Protein AF-A0A4Y2RU82-F1 (afdb_monomer_lite)

InterPro domains:
  IPR019175 Prp31 C-terminal [PF09785] (1-106)
  IPR027105 U4/U6 small nuclear ribonucleoprotein Prp31 [PTHR13904] (1-130)

Sequence (133 aa):
VRKMKERYAITEFRKQANRMNFGEIEEDAYQDDLGFSLGQVGKAGTGRIRAPQIDEKTKVRISKTLQKNLQRQQVWGGSTSVRRQISGTASSVAFTPLQGLEIVNPQAAEKKGTESAKYFSNTSGFIKLERKT

Radius of gyration: 35.88 Å; chains: 1; bounding box: 70×45×99 Å

Organism: Araneus ventricosus (NCBI:txid182803)

Structure (mmCIF, N/CA/C/O backbone):
data_AF-A0A4Y2RU82-F1
#
_entry.id   AF-A0A4Y2RU82-F1
#
loop_
_atom_site.group_PDB
_atom_site.id
_atom_site.type_symbol
_atom_site.label_atom_id
_atom_site.label_alt_id
_atom_site.label_comp_id
_atom_site.label_asym_id
_atom_site.label_entity_id
_atom_site.label_seq_id
_atom_site.pdbx_PDB_ins_code
_atom_site.Cartn_x
_atom_site.Cartn_y
_atom_site.Cartn_z
_atom_site.occupancy
_atom_site.B_iso_or_equiv
_atom_site.auth_seq_id
_atom_site.auth_comp_id
_atom_site.auth_asym_id
_atom_site.auth_atom_id
_atom_site.pdbx_PDB_model_num
ATOM 1 N N . VAL A 1 1 ? -19.080 -5.721 -7.622 1.00 86.56 1 VAL A N 1
ATOM 2 C CA . VAL A 1 1 ? -17.962 -6.537 -8.178 1.00 86.56 1 VAL A CA 1
ATOM 3 C C . VAL A 1 1 ? -16.818 -5.693 -8.743 1.00 86.56 1 VAL A C 1
ATOM 5 O O . VAL A 1 1 ? -15.673 -5.973 -8.414 1.00 86.56 1 VAL A O 1
ATOM 8 N N . ARG A 1 2 ? -17.091 -4.640 -9.528 1.00 87.75 2 ARG A N 1
ATOM 9 C CA . ARG A 1 2 ? -16.068 -3.761 -10.132 1.00 87.75 2 ARG A CA 1
ATOM 10 C C . ARG A 1 2 ? -14.990 -3.263 -9.153 1.00 87.75 2 ARG A C 1
ATOM 12 O O . ARG A 1 2 ? -13.822 -3.559 -9.356 1.00 87.75 2 ARG A O 1
ATOM 19 N N . LYS A 1 3 ? -15.393 -2.676 -8.020 1.00 87.00 3 LYS A N 1
ATOM 20 C CA . LYS A 1 3 ? -14.473 -2.208 -6.962 1.00 87.00 3 LYS A CA 1
ATOM 21 C C . LYS A 1 3 ? -13.611 -3.319 -6.338 1.00 87.00 3 LYS A C 1
ATOM 23 O O . LYS A 1 3 ? -12.520 -3.054 -5.854 1.00 87.00 3 LYS A O 1
ATOM 28 N N . MET A 1 4 ? -14.083 -4.572 -6.320 1.00 85.50 4 MET A N 1
ATOM 29 C CA . MET A 1 4 ? -13.262 -5.712 -5.879 1.00 85.50 4 MET A CA 1
ATOM 30 C C . MET A 1 4 ? -12.197 -6.029 -6.927 1.00 85.50 4 MET A C 1
ATOM 32 O O . MET A 1 4 ? -11.031 -6.155 -6.582 1.00 85.50 4 MET A O 1
ATOM 36 N N . LYS A 1 5 ? -12.592 -6.108 -8.204 1.00 89.81 5 LYS A N 1
ATOM 37 C CA . LYS A 1 5 ? -11.682 -6.396 -9.321 1.00 89.81 5 LYS A CA 1
ATOM 38 C C . LYS A 1 5 ? -10.610 -5.317 -9.472 1.00 89.81 5 LYS A C 1
ATOM 40 O O . LYS A 1 5 ? -9.445 -5.647 -9.632 1.00 89.81 5 LYS A O 1
ATOM 45 N N . GLU A 1 6 ? -10.977 -4.046 -9.334 1.00 86.12 6 GLU A N 1
ATOM 46 C CA . GLU A 1 6 ? -10.038 -2.919 -9.402 1.00 86.12 6 GLU A CA 1
ATOM 47 C C . GLU A 1 6 ? -8.951 -2.983 -8.322 1.00 86.12 6 GLU A C 1
ATOM 49 O O . GLU A 1 6 ? -7.825 -2.575 -8.600 1.00 86.12 6 GLU A O 1
ATOM 54 N N . ARG A 1 7 ? -9.253 -3.539 -7.134 1.00 84.25 7 ARG A N 1
ATOM 55 C CA . ARG A 1 7 ? -8.271 -3.748 -6.054 1.00 84.25 7 ARG A CA 1
ATOM 56 C C . ARG A 1 7 ? -7.208 -4.788 -6.392 1.00 84.25 7 ARG A C 1
ATOM 58 O O . ARG A 1 7 ? -6.075 -4.627 -5.964 1.00 84.25 7 ARG A O 1
ATOM 65 N N . TYR A 1 8 ? -7.576 -5.832 -7.128 1.00 88.06 8 TYR A N 1
ATOM 66 C CA . TYR A 1 8 ? -6.649 -6.890 -7.545 1.00 88.06 8 TYR A CA 1
ATOM 67 C C . TYR A 1 8 ? -6.018 -6.620 -8.915 1.00 88.06 8 TYR A C 1
ATOM 69 O O . TYR A 1 8 ? -5.111 -7.333 -9.331 1.00 88.06 8 TYR A O 1
ATOM 77 N N . ALA A 1 9 ? -6.496 -5.602 -9.630 1.00 91.12 9 ALA A N 1
ATOM 78 C CA . ALA A 1 9 ? -5.958 -5.232 -10.924 1.00 91.12 9 ALA A CA 1
ATOM 79 C C . ALA A 1 9 ? -4.550 -4.635 -10.789 1.00 91.12 9 ALA A C 1
ATOM 81 O O . ALA A 1 9 ? -4.286 -3.807 -9.912 1.00 91.12 9 ALA A O 1
ATOM 82 N N . ILE A 1 10 ? -3.678 -5.009 -11.727 1.00 91.25 10 ILE A N 1
ATOM 83 C CA . ILE A 1 10 ? -2.329 -4.455 -11.867 1.00 91.25 10 ILE A CA 1
ATOM 84 C C . ILE A 1 10 ? -2.420 -2.934 -12.034 1.00 91.25 10 ILE A C 1
ATOM 86 O O . ILE A 1 10 ? -3.269 -2.422 -12.770 1.00 91.25 10 ILE A O 1
ATOM 90 N N . THR A 1 11 ? -1.552 -2.208 -11.335 1.00 90.88 11 THR A N 1
ATOM 91 C CA . THR A 1 11 ? -1.514 -0.743 -11.373 1.00 90.88 11 THR A CA 1
ATOM 92 C C . THR A 1 11 ? -0.819 -0.244 -12.630 1.00 90.88 11 THR A C 1
ATOM 94 O O . THR A 1 11 ? 0.046 -0.921 -13.182 1.00 90.88 11 THR A O 1
ATOM 97 N N . GLU A 1 12 ? -1.153 0.967 -13.071 1.00 88.56 12 GLU A N 1
ATOM 98 C CA . GLU A 1 12 ? -0.464 1.594 -14.206 1.00 88.56 12 GLU A CA 1
ATOM 99 C C . GLU A 1 12 ? 1.038 1.764 -13.936 1.00 88.56 12 GLU A C 1
ATOM 101 O O . GLU A 1 12 ? 1.851 1.532 -14.825 1.00 88.56 12 GLU A O 1
ATOM 106 N N . PHE A 1 13 ? 1.415 2.048 -12.685 1.00 87.50 13 PHE A N 1
ATOM 107 C CA . PHE A 1 13 ? 2.813 2.071 -12.252 1.00 87.50 13 PHE A CA 1
ATOM 108 C C . PHE A 1 13 ? 3.512 0.725 -12.492 1.00 87.50 13 PHE A C 1
ATOM 110 O O . PHE A 1 13 ? 4.582 0.679 -13.093 1.00 87.50 13 PHE A O 1
ATOM 117 N N . ARG A 1 14 ? 2.884 -0.396 -12.104 1.00 89.12 14 ARG A N 1
ATOM 118 C CA . ARG A 1 14 ? 3.465 -1.728 -12.323 1.00 89.12 14 ARG A CA 1
ATOM 119 C C . ARG A 1 14 ? 3.483 -2.117 -13.800 1.00 89.12 14 ARG A C 1
ATOM 121 O O . ARG A 1 14 ? 4.427 -2.759 -14.240 1.00 89.12 14 ARG A O 1
ATOM 128 N N . LYS A 1 15 ? 2.481 -1.703 -14.581 1.00 90.69 15 LYS A N 1
ATOM 129 C CA . LYS A 1 15 ? 2.486 -1.902 -16.038 1.00 90.69 15 LYS A CA 1
ATOM 130 C C . LYS A 1 15 ? 3.652 -1.185 -16.703 1.00 90.69 15 LYS A C 1
ATOM 132 O O . LYS A 1 15 ? 4.206 -1.737 -17.639 1.00 90.69 15 LYS A O 1
ATOM 137 N N . GLN A 1 16 ? 4.004 0.018 -16.252 1.00 86.00 16 GLN A N 1
ATOM 138 C CA . GLN A 1 16 ? 5.176 0.727 -16.766 1.00 86.00 16 GLN A CA 1
ATOM 139 C C . GLN A 1 16 ? 6.486 0.100 -16.295 1.00 86.00 16 GLN A C 1
ATOM 141 O O . GLN A 1 16 ? 7.415 0.022 -17.086 1.00 86.00 16 GLN A O 1
ATOM 146 N N . ALA A 1 17 ? 6.539 -0.403 -15.059 1.00 86.81 17 ALA A N 1
ATOM 147 C CA . ALA A 1 17 ? 7.714 -1.126 -14.570 1.00 86.81 17 ALA A CA 1
ATOM 148 C C . ALA A 1 17 ? 7.971 -2.410 -15.373 1.00 86.81 17 ALA A C 1
ATOM 150 O O . ALA A 1 17 ? 9.107 -2.761 -15.637 1.00 86.81 17 ALA A O 1
ATOM 151 N N . ASN A 1 18 ? 6.909 -3.080 -15.830 1.00 89.19 18 ASN A N 1
ATOM 152 C CA . ASN A 1 18 ? 7.014 -4.270 -16.676 1.00 89.19 18 ASN A CA 1
ATOM 153 C C . ASN A 1 18 ? 7.287 -3.949 -18.165 1.00 89.19 18 ASN A C 1
ATOM 155 O O . ASN A 1 18 ? 7.260 -4.864 -18.990 1.00 89.19 18 ASN A O 1
ATOM 159 N N . ARG A 1 19 ? 7.468 -2.676 -18.548 1.00 87.50 19 ARG A N 1
ATOM 160 C CA . ARG A 1 19 ? 7.873 -2.313 -19.914 1.00 87.50 19 ARG A CA 1
ATOM 161 C C . ARG A 1 19 ? 9.388 -2.301 -19.996 1.00 87.50 19 ARG A C 1
ATOM 163 O O . ARG A 1 19 ? 10.035 -1.573 -19.251 1.00 87.50 19 ARG A O 1
ATOM 170 N N . MET A 1 20 ? 9.896 -3.064 -20.951 1.00 85.56 20 MET A N 1
ATOM 171 C CA . MET A 1 20 ? 11.317 -3.215 -21.231 1.00 85.56 20 MET A CA 1
ATOM 172 C C . MET A 1 20 ? 11.608 -2.529 -22.563 1.00 85.56 20 MET A C 1
ATOM 174 O O . MET A 1 20 ? 10.873 -2.735 -23.535 1.00 85.56 20 MET A O 1
ATOM 178 N N . ASN A 1 21 ? 12.658 -1.715 -22.613 1.00 83.81 21 ASN A N 1
ATOM 179 C CA . ASN A 1 21 ? 13.121 -1.108 -23.856 1.00 83.81 21 ASN A CA 1
ATOM 180 C C . ASN A 1 21 ? 14.142 -2.043 -24.508 1.00 83.81 21 ASN A C 1
ATOM 182 O O . ASN A 1 21 ? 15.130 -2.426 -23.889 1.00 83.81 21 ASN A O 1
ATOM 186 N N . PHE A 1 22 ? 13.904 -2.422 -25.761 1.00 84.88 22 PHE A N 1
ATOM 187 C CA . PHE A 1 22 ? 14.833 -3.276 -26.492 1.00 84.88 22 PHE A CA 1
ATOM 188 C C . PHE A 1 22 ? 16.117 -2.513 -26.840 1.00 84.88 22 PHE A C 1
ATOM 190 O O . PHE A 1 22 ? 16.049 -1.398 -27.353 1.00 84.88 22 PHE A O 1
ATOM 197 N N . GLY A 1 23 ? 17.275 -3.133 -26.601 1.00 82.62 23 GLY A N 1
ATOM 198 C CA . GLY A 1 23 ? 18.585 -2.561 -26.928 1.00 82.62 23 GLY A CA 1
ATOM 199 C C . GLY A 1 23 ? 19.148 -1.582 -25.893 1.00 82.62 23 GLY A C 1
ATOM 200 O O . GLY A 1 23 ? 20.261 -1.100 -26.079 1.00 82.62 23 GLY A O 1
ATOM 201 N N . GLU A 1 24 ? 18.430 -1.317 -24.798 1.00 81.38 24 GLU A N 1
ATOM 202 C CA . GLU A 1 24 ? 18.930 -0.536 -23.663 1.00 81.38 24 GLU A CA 1
ATOM 203 C C . GLU A 1 24 ? 19.239 -1.471 -22.492 1.00 81.38 24 GLU A C 1
ATOM 205 O O . GLU A 1 24 ? 18.393 -2.272 -22.091 1.00 81.38 24 GLU A O 1
ATOM 210 N N . ILE A 1 25 ? 20.449 -1.366 -21.934 1.00 76.44 25 ILE A N 1
ATOM 211 C CA . ILE A 1 25 ? 20.799 -2.068 -20.694 1.00 76.44 25 ILE A CA 1
ATOM 212 C C . ILE A 1 25 ? 19.971 -1.462 -19.564 1.00 76.44 25 ILE A C 1
ATOM 214 O O . ILE A 1 25 ? 19.780 -0.245 -19.486 1.00 76.44 25 ILE A O 1
ATOM 218 N N . GLU A 1 26 ? 19.430 -2.320 -18.710 1.00 72.81 26 GLU A N 1
ATOM 219 C CA . GLU A 1 26 ? 18.616 -1.868 -17.599 1.00 72.81 26 GLU A CA 1
ATOM 220 C C . GLU A 1 26 ? 19.463 -1.425 -16.418 1.00 72.81 26 GLU A C 1
ATOM 222 O O . GLU A 1 26 ? 20.546 -1.944 -16.170 1.00 72.81 26 GLU A O 1
ATOM 227 N N . GLU A 1 27 ? 18.964 -0.415 -15.714 1.00 70.44 27 GLU A N 1
ATOM 228 C CA . GLU A 1 27 ? 19.563 0.032 -14.469 1.00 70.44 27 GLU A CA 1
ATOM 229 C C . GLU A 1 27 ? 19.039 -0.888 -13.363 1.00 70.44 27 GLU A C 1
ATOM 231 O O . GLU A 1 27 ? 17.963 -0.666 -12.799 1.00 70.44 27 GLU A O 1
ATOM 236 N N . ASP A 1 28 ? 19.765 -1.978 -13.127 1.00 67.50 28 ASP A N 1
ATOM 237 C CA . ASP A 1 28 ? 19.461 -2.910 -12.049 1.00 67.50 28 ASP A CA 1
ATOM 238 C C . ASP A 1 28 ? 19.918 -2.290 -10.727 1.00 67.50 28 ASP A C 1
ATOM 240 O O . ASP A 1 28 ? 21.105 -2.064 -10.494 1.00 67.50 28 ASP A O 1
ATOM 244 N N . ALA A 1 29 ? 18.965 -2.012 -9.835 1.00 63.53 29 ALA A N 1
ATOM 245 C CA . ALA A 1 29 ? 19.270 -1.433 -8.523 1.00 63.53 29 ALA A CA 1
ATOM 246 C C . ALA A 1 29 ? 20.089 -2.391 -7.631 1.00 63.53 29 ALA A C 1
ATOM 248 O O . ALA A 1 29 ? 20.728 -1.949 -6.677 1.00 63.53 29 ALA A O 1
ATOM 249 N N . TYR A 1 30 ? 20.064 -3.689 -7.949 1.00 64.12 30 TYR A N 1
ATOM 250 C CA . TYR A 1 30 ? 20.800 -4.750 -7.269 1.00 64.12 30 TYR A CA 1
ATOM 251 C C . TYR A 1 30 ? 21.353 -5.720 -8.317 1.00 64.12 30 TYR A C 1
ATOM 253 O O . TYR A 1 30 ? 20.759 -6.750 -8.613 1.00 64.12 30 TYR A O 1
ATOM 261 N N . GLN A 1 31 ? 22.485 -5.350 -8.915 1.00 66.31 31 GLN A N 1
ATOM 262 C CA . GLN A 1 31 ? 23.132 -6.111 -9.988 1.00 66.31 31 GLN A CA 1
ATOM 263 C C . GLN A 1 31 ? 23.591 -7.520 -9.550 1.00 66.31 31 GLN A C 1
ATOM 265 O O . GLN A 1 31 ? 23.663 -8.421 -10.383 1.00 66.31 31 GLN A O 1
ATOM 270 N N . ASP A 1 32 ? 23.850 -7.720 -8.251 1.00 66.31 32 ASP A N 1
ATOM 271 C CA . ASP A 1 32 ? 24.427 -8.960 -7.709 1.00 66.31 32 ASP A CA 1
ATOM 272 C C . ASP A 1 32 ? 23.423 -9.889 -7.001 1.00 66.31 32 ASP A C 1
ATOM 274 O O . ASP A 1 32 ? 23.745 -11.054 -6.768 1.00 66.31 32 ASP A O 1
ATOM 278 N N . ASP A 1 33 ? 22.213 -9.426 -6.655 1.00 60.34 33 ASP A N 1
ATOM 279 C CA . ASP A 1 33 ? 21.207 -10.287 -6.019 1.00 60.34 33 ASP A CA 1
ATOM 280 C C . ASP A 1 33 ? 19.767 -9.836 -6.306 1.00 60.34 33 ASP A C 1
ATOM 282 O O . ASP A 1 33 ? 19.393 -8.682 -6.099 1.00 60.34 33 ASP A O 1
ATOM 286 N N . LEU A 1 34 ? 18.969 -10.817 -6.739 1.00 64.81 34 LEU A N 1
ATOM 287 C CA . LEU A 1 34 ? 17.605 -10.755 -7.269 1.00 64.81 34 LEU A CA 1
ATOM 288 C C . LEU A 1 34 ? 17.429 -9.849 -8.494 1.00 64.81 34 LEU A C 1
ATOM 290 O O . LEU A 1 34 ? 17.599 -8.644 -8.412 1.00 64.81 34 LEU A O 1
ATOM 294 N N . GLY A 1 35 ? 16.951 -10.437 -9.603 1.00 69.75 35 GLY A N 1
ATOM 295 C CA . GLY A 1 35 ? 16.566 -9.772 -10.860 1.00 69.75 35 GLY A CA 1
ATOM 296 C C . GLY A 1 35 ? 15.420 -8.762 -10.712 1.00 69.75 35 GLY A C 1
ATOM 297 O O . GLY A 1 35 ? 14.327 -8.930 -11.261 1.00 69.75 35 GLY A O 1
ATOM 298 N N . PHE A 1 36 ? 15.659 -7.730 -9.914 1.00 77.38 36 PHE A N 1
ATOM 299 C CA . PHE A 1 36 ? 14.807 -6.594 -9.670 1.00 77.38 36 PHE A CA 1
ATOM 300 C C . PHE A 1 36 ? 15.181 -5.502 -10.663 1.00 77.38 36 PHE A C 1
ATOM 302 O O . PHE A 1 36 ? 16.182 -4.810 -10.505 1.00 77.38 36 PHE A O 1
ATOM 309 N N . SER A 1 37 ? 14.310 -5.325 -11.648 1.00 78.75 37 SER A N 1
ATOM 310 C CA . SER A 1 37 ? 14.378 -4.218 -12.585 1.00 78.75 37 SER A CA 1
ATOM 311 C C . SER A 1 37 ? 13.151 -3.322 -12.440 1.00 78.75 37 SER A C 1
ATOM 313 O O . SER A 1 37 ? 12.025 -3.777 -12.194 1.00 78.75 37 SER A O 1
ATOM 315 N N . LEU A 1 38 ? 13.381 -2.018 -12.584 1.00 79.19 38 LEU A N 1
ATOM 316 C CA . LEU A 1 38 ? 12.335 -1.001 -12.674 1.00 79.19 38 LEU A CA 1
ATOM 317 C C . LEU A 1 38 ? 11.847 -0.797 -14.122 1.00 79.19 38 LEU A C 1
ATOM 319 O O . LEU A 1 38 ? 10.914 -0.020 -14.342 1.00 79.19 38 LEU A O 1
ATOM 323 N N . GLY A 1 39 ? 12.432 -1.497 -15.098 1.00 84.75 39 GLY A N 1
ATOM 324 C CA . GLY A 1 39 ? 12.101 -1.403 -16.516 1.00 84.75 39 GLY A CA 1
ATOM 325 C C . GLY A 1 39 ? 12.167 0.040 -17.001 1.00 84.75 39 GLY A C 1
ATOM 326 O O . GLY A 1 39 ? 13.201 0.700 -16.916 1.00 84.75 39 GLY A O 1
ATOM 327 N N . GLN A 1 40 ? 11.046 0.560 -17.497 1.00 81.50 40 GLN A N 1
ATOM 328 C CA . GLN A 1 40 ? 10.937 1.937 -17.984 1.00 81.50 40 GLN A CA 1
ATOM 329 C C . GLN A 1 40 ? 10.629 2.972 -16.882 1.00 81.50 40 GLN A C 1
ATOM 331 O O . GLN A 1 40 ? 10.636 4.181 -17.140 1.00 81.50 40 GLN A O 1
ATOM 336 N N . VAL A 1 41 ? 10.344 2.536 -15.651 1.00 82.06 41 VAL A N 1
ATOM 337 C CA . VAL A 1 41 ? 10.102 3.438 -14.514 1.00 82.06 41 VAL A CA 1
ATOM 338 C C . VAL A 1 41 ? 11.434 4.028 -14.055 1.00 82.06 41 VAL A C 1
ATOM 340 O O . VAL A 1 41 ? 12.392 3.307 -13.828 1.00 82.06 41 VAL A O 1
ATOM 343 N N . GLY A 1 42 ? 11.503 5.355 -13.930 1.00 77.31 42 GLY A N 1
ATOM 344 C CA . GLY A 1 42 ? 12.728 6.070 -13.541 1.00 77.31 42 GLY A CA 1
ATOM 345 C C . GLY A 1 42 ? 13.631 6.467 -14.715 1.00 77.31 42 GLY A C 1
ATOM 346 O O . GLY A 1 42 ? 14.243 7.526 -14.656 1.00 77.31 42 GLY A O 1
ATOM 347 N N . LYS A 1 43 ? 13.601 5.729 -15.835 1.00 75.31 43 LYS A N 1
ATOM 348 C CA . LYS A 1 43 ? 14.360 6.058 -17.065 1.00 75.31 43 LYS A CA 1
ATOM 349 C C . LYS A 1 43 ? 13.808 7.262 -17.844 1.00 75.31 43 LYS A C 1
ATOM 351 O O . LYS A 1 43 ? 14.423 7.764 -18.782 1.00 75.31 43 LYS A O 1
ATOM 356 N N . ALA A 1 44 ? 12.612 7.731 -17.494 1.00 68.44 44 ALA A N 1
ATOM 357 C CA . ALA A 1 44 ? 12.034 8.932 -18.076 1.00 68.44 44 ALA A CA 1
ATOM 358 C C . ALA A 1 44 ? 12.756 10.179 -17.537 1.00 68.44 44 ALA A C 1
ATOM 360 O O . ALA A 1 44 ? 12.637 10.483 -16.354 1.00 68.44 44 ALA A O 1
ATOM 361 N N . GLY A 1 45 ? 13.446 10.913 -18.419 1.00 67.69 45 GLY A N 1
ATOM 362 C CA . GLY A 1 45 ? 14.137 12.162 -18.083 1.00 67.69 45 GLY A CA 1
ATOM 363 C C . GLY A 1 45 ? 13.288 13.143 -17.262 1.00 67.69 45 GLY A C 1
ATOM 364 O O . GLY A 1 45 ? 12.051 13.164 -17.347 1.00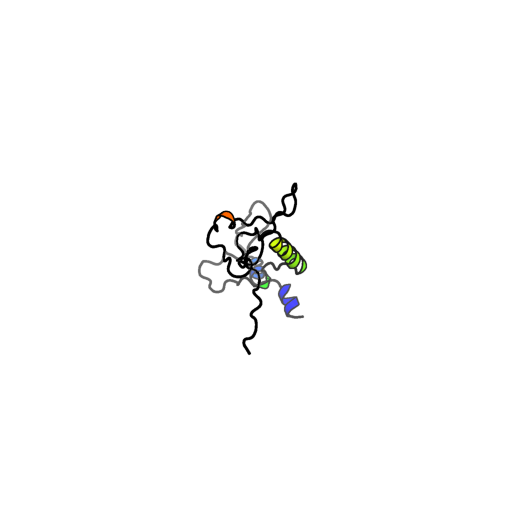 67.69 45 GLY A O 1
ATOM 365 N N . THR A 1 46 ? 13.970 13.949 -16.448 1.00 61.38 46 THR A N 1
ATOM 366 C CA . THR A 1 46 ? 13.347 14.912 -15.535 1.00 61.38 46 THR A CA 1
ATOM 367 C C . THR A 1 46 ? 12.416 15.849 -16.323 1.00 61.38 46 THR A C 1
ATOM 369 O O . THR A 1 46 ? 12.811 16.457 -17.311 1.00 61.38 46 THR A O 1
ATOM 372 N N . GLY A 1 47 ? 11.132 15.916 -15.945 1.00 66.81 47 GLY A N 1
ATOM 373 C CA . GLY A 1 47 ? 10.153 16.817 -16.583 1.00 66.81 47 GLY A CA 1
ATOM 374 C C . 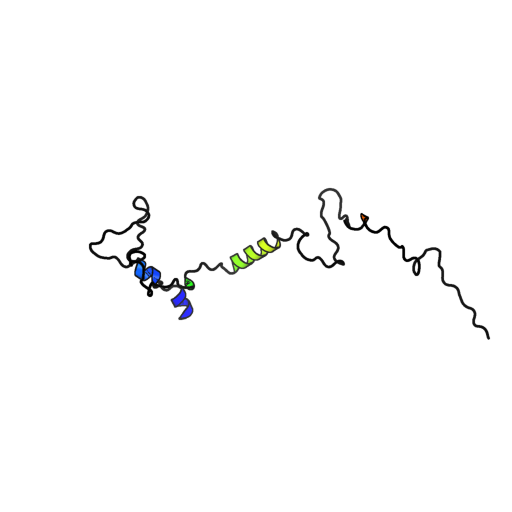GLY A 1 47 ? 8.921 16.164 -17.220 1.00 66.81 47 GLY A C 1
ATOM 375 O O . GLY A 1 47 ? 8.040 16.871 -17.713 1.00 66.81 47 GLY A O 1
ATOM 376 N N . ARG A 1 48 ? 8.771 14.833 -17.186 1.00 66.25 48 ARG A N 1
ATOM 377 C CA . ARG A 1 48 ? 7.513 14.196 -17.623 1.00 66.25 48 ARG A CA 1
ATOM 378 C C . ARG A 1 48 ? 6.407 14.365 -16.575 1.00 66.25 48 ARG A C 1
ATOM 380 O O . ARG A 1 48 ? 6.295 13.587 -15.637 1.00 66.25 48 ARG A O 1
ATOM 387 N N . ILE A 1 49 ? 5.521 15.338 -16.803 1.00 65.00 49 ILE A N 1
ATOM 388 C CA . ILE A 1 49 ? 4.339 15.629 -15.960 1.00 65.00 49 ILE A CA 1
ATOM 389 C C . ILE A 1 49 ? 3.349 14.443 -15.917 1.00 65.00 49 ILE A C 1
ATOM 391 O O . ILE A 1 49 ? 2.585 14.286 -14.970 1.00 65.00 49 ILE A O 1
ATOM 395 N N . ARG A 1 50 ? 3.380 13.559 -16.924 1.00 73.00 50 ARG A N 1
ATOM 396 C CA . ARG A 1 50 ? 2.489 12.390 -17.048 1.00 73.00 50 ARG A CA 1
ATOM 397 C C . ARG A 1 50 ? 3.125 11.088 -16.551 1.00 73.00 50 ARG A C 1
ATOM 399 O O . ARG A 1 50 ? 2.949 10.040 -17.172 1.00 73.00 50 ARG A O 1
ATOM 406 N N . ALA A 1 51 ? 3.885 11.147 -15.462 1.00 75.25 51 ALA A N 1
ATOM 407 C CA . ALA A 1 51 ? 4.337 9.937 -14.784 1.00 75.25 51 ALA A CA 1
ATOM 408 C C . ALA A 1 51 ? 3.129 9.163 -14.207 1.00 75.25 51 ALA A C 1
ATOM 410 O O . ALA A 1 51 ? 2.141 9.785 -13.792 1.00 75.25 51 ALA A O 1
ATOM 411 N N . PRO A 1 52 ? 3.172 7.818 -14.186 1.00 78.69 52 PRO A N 1
ATOM 412 C CA . PRO A 1 52 ? 2.107 7.006 -13.615 1.00 78.69 52 PRO A CA 1
ATOM 413 C C . PRO A 1 52 ? 1.971 7.344 -12.131 1.00 78.69 52 PRO A C 1
ATOM 415 O O . PRO A 1 52 ? 2.920 7.213 -11.360 1.00 78.69 52 PRO A O 1
ATOM 418 N N . GLN A 1 53 ? 0.785 7.790 -11.730 1.00 83.12 53 GLN A N 1
ATOM 419 C CA . GLN A 1 53 ? 0.512 8.107 -10.334 1.00 83.12 53 GLN A CA 1
ATOM 420 C C . GLN A 1 53 ? 0.432 6.824 -9.503 1.00 83.12 53 GLN A C 1
ATOM 422 O O . GLN A 1 53 ? -0.052 5.785 -9.967 1.00 83.12 53 GLN A O 1
ATOM 427 N N . ILE A 1 54 ? 0.895 6.908 -8.256 1.00 84.81 54 ILE A N 1
ATOM 428 C CA . ILE A 1 54 ? 0.771 5.813 -7.295 1.00 84.81 54 ILE A CA 1
ATOM 429 C C . ILE A 1 54 ? -0.706 5.699 -6.908 1.00 84.81 54 ILE A C 1
ATOM 431 O O . ILE A 1 54 ? -1.284 6.612 -6.323 1.00 84.81 54 ILE A O 1
ATOM 435 N N . ASP A 1 55 ? -1.315 4.570 -7.257 1.00 86.94 55 ASP A N 1
ATOM 436 C CA . ASP A 1 55 ? -2.723 4.291 -6.978 1.00 86.94 55 ASP A CA 1
ATOM 437 C C . ASP A 1 55 ? -2.936 4.067 -5.469 1.00 86.94 55 ASP A C 1
ATOM 439 O O . ASP A 1 55 ? -2.177 3.355 -4.815 1.00 86.94 55 ASP A O 1
ATOM 443 N N . GLU A 1 56 ? -3.998 4.624 -4.886 1.00 86.50 56 GLU A N 1
ATOM 444 C CA . GLU A 1 56 ? -4.295 4.463 -3.458 1.00 86.50 56 GLU A CA 1
ATOM 445 C C . GLU A 1 56 ? -4.501 3.006 -3.043 1.00 86.50 56 GLU A C 1
ATOM 447 O O . GLU A 1 56 ? -4.304 2.654 -1.878 1.00 86.50 56 GLU A O 1
ATOM 452 N N . LYS A 1 57 ? -4.878 2.138 -3.986 1.00 86.12 57 LYS A N 1
ATOM 453 C CA . LYS A 1 57 ? -5.047 0.709 -3.712 1.00 86.12 57 LYS A CA 1
ATOM 454 C C . LYS A 1 57 ? -3.737 -0.023 -3.418 1.00 86.12 57 LYS A C 1
ATOM 456 O O . LYS A 1 57 ? -3.801 -1.109 -2.850 1.00 86.12 57 LYS A O 1
ATOM 461 N N . THR A 1 58 ? -2.579 0.535 -3.788 1.00 85.69 58 THR A N 1
ATOM 462 C CA . THR A 1 58 ? -1.270 -0.059 -3.457 1.00 85.69 58 THR A CA 1
ATOM 463 C C . THR A 1 58 ? -0.828 0.265 -2.038 1.00 85.69 58 THR A C 1
ATOM 465 O O . THR A 1 58 ? 0.094 -0.371 -1.531 1.00 85.69 58 THR A O 1
ATOM 468 N N . LYS A 1 59 ? -1.476 1.231 -1.375 1.00 86.81 59 LYS A N 1
ATOM 469 C CA . LYS A 1 59 ? -1.190 1.546 0.024 1.00 86.81 59 LYS A CA 1
ATOM 470 C C . LYS A 1 59 ? -1.588 0.354 0.891 1.00 86.81 59 LYS A C 1
ATOM 472 O O . LYS A 1 59 ? -2.711 -0.149 0.806 1.00 86.81 59 LYS A O 1
ATOM 477 N N . VAL A 1 60 ? -0.667 -0.086 1.747 1.00 83.62 60 VAL A N 1
ATOM 478 C CA . VAL A 1 60 ? -0.896 -1.208 2.662 1.00 83.62 60 VAL A CA 1
ATOM 479 C C . VAL A 1 60 ? -2.065 -0.869 3.587 1.00 83.62 60 VAL A C 1
ATOM 481 O O . VAL A 1 60 ? -2.047 0.135 4.297 1.00 83.62 60 VAL A O 1
ATOM 484 N N . ARG A 1 61 ? -3.103 -1.711 3.586 1.00 87.12 61 ARG A N 1
ATOM 485 C CA . ARG A 1 61 ? -4.243 -1.589 4.503 1.00 87.12 61 ARG A CA 1
ATOM 486 C C . ARG A 1 61 ? -4.157 -2.678 5.555 1.00 87.12 61 ARG A C 1
ATOM 488 O O . ARG A 1 61 ? -4.113 -3.860 5.233 1.00 87.12 61 ARG A O 1
ATOM 495 N N . ILE A 1 62 ? -4.205 -2.270 6.814 1.00 88.62 62 ILE A N 1
ATOM 496 C CA . ILE A 1 62 ? -4.293 -3.191 7.944 1.00 88.62 62 ILE A CA 1
ATOM 497 C C . ILE A 1 62 ? -5.655 -3.899 7.951 1.00 88.62 62 ILE A C 1
ATOM 499 O O . ILE A 1 62 ? -6.695 -3.275 7.712 1.00 88.62 62 ILE A O 1
ATOM 503 N N . SER A 1 63 ? -5.653 -5.212 8.201 1.00 92.38 63 SER A N 1
ATOM 504 C CA . SER A 1 63 ? -6.879 -6.009 8.316 1.00 92.38 63 SER A CA 1
ATOM 505 C C . SER A 1 63 ? -7.712 -5.551 9.519 1.00 92.38 63 SER A C 1
ATOM 507 O O . SER A 1 63 ? -7.186 -4.971 10.467 1.00 92.38 63 SER A O 1
ATOM 509 N N . LYS A 1 64 ? -9.022 -5.828 9.524 1.00 90.44 64 LYS A N 1
ATOM 510 C CA . LYS A 1 64 ? -9.894 -5.462 10.660 1.00 90.44 64 LYS A CA 1
ATOM 511 C C . LYS A 1 64 ? -9.442 -6.106 11.978 1.00 90.44 64 LYS A C 1
ATOM 513 O O . LYS A 1 64 ? -9.590 -5.510 13.040 1.00 90.44 64 LYS A O 1
ATOM 518 N N . THR A 1 65 ? -8.877 -7.310 11.913 1.00 92.00 65 THR A N 1
ATOM 519 C CA . THR A 1 65 ? -8.333 -8.011 13.081 1.00 92.00 65 THR A CA 1
ATOM 520 C C . THR A 1 65 ? -7.062 -7.336 13.587 1.00 92.00 65 THR A C 1
ATOM 522 O O . THR A 1 65 ? -6.955 -7.067 14.781 1.00 92.00 65 THR A O 1
ATOM 525 N N . LEU A 1 66 ? -6.147 -6.970 12.684 1.00 91.12 66 LEU A N 1
ATOM 526 C CA . LEU A 1 66 ? -4.930 -6.240 13.032 1.00 91.12 66 LEU A CA 1
ATOM 527 C C . LEU A 1 66 ? -5.241 -4.842 13.585 1.00 91.12 66 LEU A C 1
ATOM 529 O O . LEU A 1 66 ? -4.648 -4.449 14.582 1.00 91.12 66 LEU A O 1
ATOM 533 N N . GLN A 1 67 ? -6.225 -4.136 13.015 1.00 90.75 67 GLN A N 1
ATOM 534 C CA . GLN A 1 67 ? -6.731 -2.861 13.543 1.00 90.75 67 GLN A CA 1
ATOM 535 C C . GLN A 1 67 ? -7.196 -2.994 14.997 1.00 90.75 67 GLN A C 1
ATOM 537 O O . GLN A 1 67 ? -6.793 -2.206 15.848 1.00 90.75 67 GLN A O 1
ATOM 542 N N . LYS A 1 68 ? -8.006 -4.017 15.297 1.00 89.12 68 LYS A N 1
ATOM 543 C CA . LYS A 1 68 ? -8.530 -4.264 16.647 1.00 89.12 68 LYS A CA 1
ATOM 544 C C . LYS A 1 68 ? -7.422 -4.610 17.645 1.00 89.12 68 LYS A C 1
ATOM 546 O O . LYS A 1 68 ? -7.464 -4.145 18.782 1.00 89.12 68 LYS A O 1
ATOM 551 N N . ASN A 1 69 ? -6.437 -5.405 17.232 1.00 87.75 69 ASN A N 1
ATOM 552 C CA . ASN A 1 69 ? -5.301 -5.763 18.082 1.00 87.75 69 ASN A CA 1
ATOM 553 C C . ASN A 1 69 ? -4.384 -4.559 18.343 1.00 87.75 69 ASN A C 1
ATOM 555 O O . ASN A 1 69 ? -4.049 -4.299 19.496 1.00 87.75 69 ASN A O 1
ATOM 559 N N . LEU A 1 70 ? -4.067 -3.771 17.310 1.00 87.50 70 LEU A N 1
ATOM 560 C CA . LEU A 1 70 ? -3.267 -2.552 17.447 1.00 87.50 70 LEU A CA 1
ATOM 561 C C . LEU A 1 70 ? -3.965 -1.514 18.336 1.00 87.50 70 LEU A C 1
ATOM 563 O O . LEU A 1 70 ? -3.327 -0.907 19.190 1.00 87.50 70 LEU A O 1
ATOM 567 N N . GLN A 1 71 ? -5.285 -1.350 18.197 1.00 85.06 71 GLN A N 1
ATOM 568 C CA . GLN A 1 71 ? -6.063 -0.450 19.050 1.00 85.06 71 GLN A CA 1
ATOM 569 C C . GLN A 1 71 ? -6.043 -0.891 20.521 1.00 85.06 71 GLN A C 1
ATOM 571 O O . GLN A 1 71 ? -5.874 -0.056 21.405 1.00 85.06 71 GLN A O 1
ATOM 576 N N . ARG A 1 72 ? -6.168 -2.196 20.802 1.00 78.75 72 ARG A N 1
ATOM 577 C CA . ARG A 1 72 ? -6.043 -2.731 22.171 1.00 78.75 72 ARG A CA 1
ATOM 578 C C . ARG A 1 72 ? -4.655 -2.481 22.759 1.00 78.75 72 ARG A C 1
ATOM 580 O O . ARG A 1 72 ? -4.552 -2.091 23.917 1.00 78.75 72 ARG A O 1
ATOM 587 N N . GLN A 1 73 ? -3.608 -2.650 21.956 1.00 73.94 73 GLN A N 1
ATOM 588 C CA . GLN A 1 73 ? -2.233 -2.381 22.373 1.00 73.94 73 GLN A CA 1
ATOM 589 C C . GLN A 1 73 ? -1.991 -0.885 22.636 1.00 73.94 73 GLN A C 1
ATOM 591 O O . GLN A 1 73 ? -1.337 -0.534 23.613 1.00 73.94 73 GLN A O 1
ATOM 596 N N . GLN A 1 74 ? -2.574 0.004 21.826 1.00 69.06 74 GLN A N 1
ATOM 597 C CA . GLN A 1 74 ? -2.502 1.455 22.038 1.00 69.06 74 GLN A CA 1
ATOM 598 C C . GLN A 1 74 ? -3.184 1.903 23.338 1.00 69.06 74 GLN A C 1
ATOM 600 O O . GLN A 1 74 ? -2.679 2.797 24.013 1.00 69.06 74 GLN A O 1
ATOM 605 N N . VAL A 1 75 ? -4.293 1.265 23.726 1.00 61.50 75 VAL A N 1
ATOM 606 C CA . VAL A 1 75 ? -4.974 1.551 25.003 1.00 61.50 75 VAL A CA 1
ATOM 607 C C . VAL A 1 75 ? -4.115 1.135 26.204 1.00 61.50 75 VAL A C 1
ATOM 609 O O . VAL A 1 75 ? -4.130 1.821 27.222 1.00 61.50 75 VAL A O 1
ATOM 612 N N . TRP A 1 76 ? -3.330 0.062 26.080 1.00 58.34 76 TRP A N 1
ATOM 613 C CA . TRP A 1 76 ? -2.493 -0.454 27.170 1.00 58.34 76 TRP A CA 1
ATOM 614 C C . TRP A 1 76 ? -1.103 0.207 27.265 1.00 58.34 76 TRP A C 1
ATOM 616 O O . TRP A 1 76 ? -0.448 0.113 28.297 1.00 58.34 76 TRP A O 1
ATOM 626 N N . GLY A 1 77 ? -0.640 0.885 26.207 1.00 57.97 77 GLY A N 1
ATOM 627 C CA . GLY A 1 77 ? 0.741 1.382 26.099 1.00 57.97 77 GLY A CA 1
ATOM 628 C C . GLY A 1 77 ? 0.939 2.902 26.115 1.00 57.97 77 GLY A C 1
ATOM 629 O O . GLY A 1 77 ? 2.064 3.348 25.918 1.00 57.97 77 GLY A O 1
ATOM 630 N N . GLY A 1 78 ? -0.111 3.711 26.301 1.00 55.50 78 GLY A N 1
ATOM 631 C CA . GLY A 1 78 ? -0.029 5.167 26.074 1.00 55.50 78 GLY A CA 1
ATOM 632 C C . GLY A 1 78 ? -0.629 6.072 27.148 1.00 55.50 78 GLY A C 1
ATOM 633 O O . GLY A 1 78 ? -0.637 7.287 26.973 1.00 55.50 78 GLY A O 1
ATOM 634 N N . SER A 1 79 ? -1.138 5.519 28.248 1.00 52.81 79 SER A N 1
ATOM 635 C CA . SER A 1 79 ? -1.713 6.310 29.339 1.00 52.81 79 SER A CA 1
ATOM 636 C C . SER A 1 79 ? -1.021 5.986 30.655 1.00 52.81 79 SER A C 1
ATOM 638 O O . SER A 1 79 ? -1.641 5.480 31.586 1.00 52.81 79 SER A O 1
ATOM 640 N N . THR A 1 80 ? 0.262 6.337 30.762 1.00 54.16 80 THR A N 1
ATOM 641 C CA . THR A 1 80 ? 0.739 6.797 32.066 1.00 54.16 80 THR A CA 1
ATOM 642 C C . THR A 1 80 ? -0.139 7.984 32.459 1.00 54.16 80 THR A C 1
ATOM 644 O O . THR A 1 80 ? -0.416 8.881 31.660 1.00 54.16 80 THR A O 1
ATOM 647 N N . SER A 1 81 ? -0.644 7.932 33.682 1.00 54.53 81 SER A N 1
ATOM 648 C CA . SER A 1 81 ? -1.622 8.797 34.350 1.00 54.53 81 SER A CA 1
ATOM 649 C C . SER A 1 81 ? -1.275 10.297 34.421 1.00 54.53 81 SER A C 1
ATOM 651 O O . SER A 1 81 ? -1.838 11.016 35.236 1.00 54.53 81 SER A O 1
ATOM 653 N N . VAL A 1 82 ? -0.370 10.799 33.577 1.00 54.53 82 VAL A N 1
ATOM 654 C CA . VAL A 1 82 ? 0.248 12.126 33.709 1.00 54.53 82 VAL A CA 1
ATOM 655 C C . VAL A 1 82 ? -0.210 13.123 32.630 1.00 54.53 82 VAL A C 1
ATOM 657 O O . VAL A 1 82 ? -0.101 14.325 32.841 1.00 54.53 82 VAL A O 1
ATOM 660 N N . ARG A 1 83 ? -0.751 12.686 31.478 1.00 51.28 83 ARG A N 1
ATOM 661 C CA . ARG A 1 83 ? -1.087 13.607 30.357 1.00 51.28 83 ARG A CA 1
ATOM 662 C C . ARG A 1 83 ? -2.537 13.648 29.896 1.00 51.28 83 ARG A C 1
ATOM 664 O O . ARG A 1 83 ? -2.851 14.391 28.968 1.00 51.28 83 ARG A O 1
ATOM 671 N N . ARG A 1 84 ? -3.442 12.894 30.514 1.00 55.09 84 ARG A N 1
ATOM 672 C CA . ARG A 1 84 ? -4.873 13.128 30.298 1.00 55.09 84 ARG A CA 1
ATOM 673 C C . ARG A 1 84 ? -5.307 14.115 31.364 1.00 55.09 84 ARG A C 1
ATOM 675 O O . ARG A 1 84 ? -4.965 13.912 32.520 1.00 55.09 84 ARG A O 1
ATOM 682 N N . GLN A 1 85 ? -6.011 15.178 30.988 1.00 59.75 85 GLN A N 1
ATOM 683 C CA . GLN A 1 85 ? -6.658 16.066 31.948 1.00 59.75 85 GLN A CA 1
ATOM 684 C C . G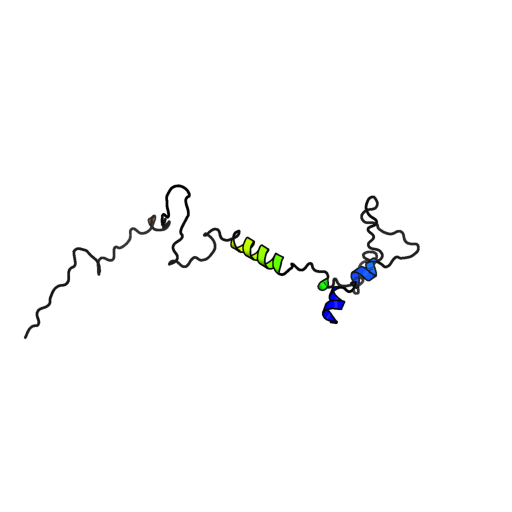LN A 1 85 ? -7.648 15.238 32.775 1.00 59.75 85 GLN A C 1
ATOM 686 O O . GLN A 1 85 ? -8.787 15.003 32.378 1.00 59.75 85 GLN A O 1
ATOM 691 N N . ILE A 1 86 ? -7.152 14.694 33.881 1.00 55.47 86 ILE A N 1
ATOM 692 C CA . ILE A 1 86 ? -7.924 14.017 34.904 1.00 55.47 86 ILE A CA 1
ATOM 693 C C . ILE A 1 86 ? -8.589 15.168 35.642 1.00 55.47 86 ILE A C 1
ATOM 695 O O . ILE A 1 86 ? -7.933 15.941 36.335 1.00 55.47 86 ILE A O 1
ATOM 699 N N . SER A 1 87 ? -9.876 15.355 35.351 1.00 56.19 87 SER A N 1
ATOM 700 C CA . SER A 1 87 ? -10.748 16.308 36.032 1.00 56.19 87 SER A CA 1
ATOM 701 C C . SER A 1 87 ? -10.457 16.268 37.534 1.00 56.19 87 SER A C 1
ATOM 703 O O . SER A 1 87 ? -10.323 15.173 38.074 1.00 56.19 87 SER A O 1
ATOM 705 N N . GLY A 1 88 ? -10.355 17.416 38.213 1.00 59.75 88 GLY A N 1
ATOM 706 C CA . GLY A 1 88 ? -9.919 17.528 39.620 1.00 59.75 88 GLY A CA 1
ATOM 707 C C . GLY A 1 88 ? -10.783 16.795 40.663 1.00 59.75 88 GLY A C 1
ATOM 708 O O . GLY A 1 88 ? -10.565 16.945 41.859 1.00 59.75 88 GLY A O 1
ATOM 709 N N . THR A 1 89 ? -11.763 16.010 40.219 1.00 63.62 89 THR A N 1
ATOM 710 C CA . THR A 1 89 ? -12.593 15.099 41.011 1.00 63.62 89 THR A CA 1
ATOM 711 C C . THR A 1 89 ? -12.230 13.621 40.829 1.00 63.62 89 THR A C 1
ATOM 713 O O . THR A 1 89 ? -12.759 12.776 41.545 1.00 63.62 89 THR A O 1
ATOM 716 N N . ALA A 1 90 ? -11.353 13.275 39.883 1.00 62.53 90 ALA A N 1
ATOM 717 C CA . ALA A 1 90 ? -10.964 11.899 39.609 1.00 62.53 90 ALA A CA 1
ATOM 718 C C . ALA A 1 90 ? -9.708 11.525 40.411 1.00 62.53 90 ALA A C 1
ATOM 720 O O . ALA A 1 90 ? -8.607 12.015 40.171 1.00 62.53 90 ALA A O 1
ATOM 721 N N . SER A 1 91 ? -9.899 10.646 41.391 1.00 55.09 91 SER A N 1
ATOM 722 C CA . SER A 1 91 ? -8.855 10.103 42.261 1.00 55.09 91 SER A CA 1
ATOM 723 C C . SER A 1 91 ? -7.955 9.134 41.476 1.00 55.09 91 SER A C 1
ATOM 725 O O . SER A 1 91 ? -8.454 8.189 40.864 1.00 55.09 91 SER A O 1
ATOM 727 N N . SER A 1 92 ? -6.632 9.336 41.481 1.00 60.19 92 SER A N 1
ATOM 728 C CA . SER A 1 92 ? -5.671 8.402 40.875 1.00 60.19 92 SER A CA 1
ATOM 729 C C . SER A 1 92 ? -5.348 7.257 41.837 1.00 60.19 92 SER A C 1
ATOM 731 O O . SER A 1 92 ? -4.776 7.493 42.897 1.00 60.19 92 SER A O 1
ATOM 733 N N . VAL A 1 93 ? -5.685 6.022 41.466 1.00 59.09 93 VAL A N 1
ATOM 734 C CA . VAL A 1 93 ? -5.340 4.811 42.229 1.00 59.09 93 VAL A CA 1
ATOM 735 C C . VAL A 1 93 ? -4.039 4.229 41.672 1.00 59.09 93 VAL A C 1
ATOM 737 O O . VAL A 1 93 ? -3.988 3.848 40.502 1.00 59.09 93 VAL A O 1
ATOM 740 N N . ALA A 1 94 ? -2.984 4.177 42.488 1.00 60.94 94 ALA A N 1
ATOM 741 C CA . ALA A 1 94 ? -1.702 3.568 42.132 1.00 60.94 94 ALA A CA 1
ATOM 742 C C . ALA A 1 94 ? -1.582 2.180 42.780 1.00 60.94 94 ALA A C 1
ATOM 744 O O . ALA A 1 94 ? -1.881 2.013 43.958 1.00 60.94 94 ALA A O 1
ATOM 745 N N . PHE A 1 95 ? -1.169 1.177 42.003 1.00 51.50 95 PHE A N 1
ATOM 746 C CA . PHE A 1 95 ? -1.074 -0.214 42.453 1.00 51.50 95 PHE A CA 1
ATOM 747 C C . PHE A 1 95 ? 0.380 -0.517 42.843 1.00 51.50 95 PHE A C 1
ATOM 749 O O . PHE A 1 95 ? 1.223 -0.722 41.968 1.00 51.50 95 PHE A O 1
ATOM 756 N N . THR A 1 96 ? 0.704 -0.504 44.137 1.00 61.56 96 THR A N 1
ATOM 757 C CA . THR A 1 96 ? 2.033 -0.892 44.636 1.00 61.56 96 THR A CA 1
ATOM 758 C C . THR A 1 96 ? 1.996 -2.365 45.072 1.00 61.56 96 THR A C 1
ATOM 760 O O . THR A 1 96 ? 1.138 -2.761 45.861 1.00 61.56 96 THR A O 1
ATOM 763 N N . PRO A 1 97 ? 2.883 -3.233 44.550 1.00 63.12 97 PRO A N 1
ATOM 764 C CA . PRO A 1 97 ? 2.699 -4.685 44.644 1.00 63.12 97 PRO A CA 1
ATOM 765 C C . PRO A 1 97 ? 2.920 -5.293 46.038 1.00 63.12 97 PRO A C 1
ATOM 767 O O . PRO A 1 97 ? 2.700 -6.490 46.192 1.00 63.12 97 PRO A O 1
ATOM 770 N N . LEU A 1 98 ? 3.326 -4.518 47.052 1.00 61.03 98 LEU A N 1
ATOM 771 C CA . LEU A 1 98 ? 3.582 -5.047 48.399 1.00 61.03 98 LEU A CA 1
ATOM 772 C C . LEU A 1 98 ? 2.698 -4.440 49.500 1.00 61.03 98 LEU A C 1
ATOM 774 O O . LEU A 1 98 ? 2.685 -4.963 50.610 1.00 61.03 98 LEU A O 1
ATOM 778 N N . GLN A 1 99 ? 1.947 -3.365 49.233 1.00 57.66 99 GLN A N 1
ATOM 779 C CA . GLN A 1 99 ? 1.274 -2.643 50.315 1.00 57.66 99 GLN A CA 1
ATOM 780 C C . GLN A 1 99 ? 0.011 -1.897 49.864 1.00 57.66 99 GLN A C 1
ATOM 782 O O . GLN A 1 99 ? -0.077 -0.688 49.996 1.00 57.66 99 GLN A O 1
ATOM 787 N N . GLY A 1 100 ? -0.992 -2.644 49.388 1.00 60.06 100 GLY A N 1
ATOM 788 C CA . GLY A 1 100 ? -2.398 -2.214 49.364 1.00 60.06 100 GLY A CA 1
ATOM 789 C C . GLY A 1 100 ? -2.760 -1.007 48.482 1.00 60.06 100 GLY A 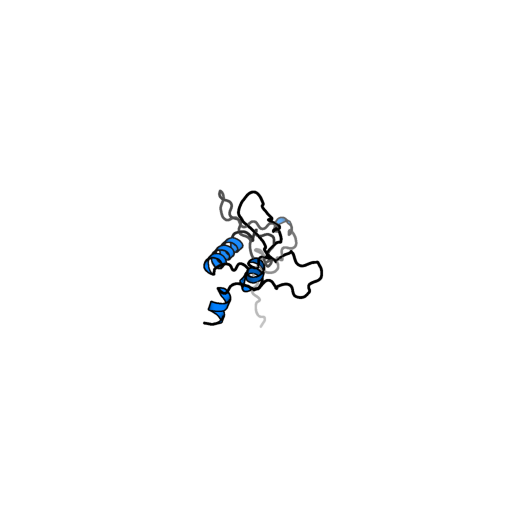C 1
ATOM 790 O O . GLY A 1 100 ? -1.925 -0.288 47.948 1.00 60.06 100 GLY A O 1
ATOM 791 N N . LEU A 1 101 ? -4.067 -0.805 48.291 1.00 61.50 101 LEU A N 1
ATOM 792 C CA . LEU A 1 101 ? -4.624 0.328 47.546 1.00 61.50 101 LEU A CA 1
ATOM 793 C C . LEU A 1 101 ? -4.566 1.592 48.410 1.00 61.50 101 LEU A C 1
ATOM 795 O O . LEU A 1 101 ? -5.533 1.932 49.090 1.00 61.50 101 LEU A O 1
ATOM 799 N N . GLU A 1 102 ? -3.431 2.278 48.403 1.00 60.75 102 GLU A N 1
ATOM 800 C CA . GLU A 1 102 ? -3.288 3.563 49.080 1.00 60.75 102 GLU A CA 1
ATOM 801 C C . GLU A 1 102 ? -3.706 4.716 48.151 1.00 60.75 102 GLU A C 1
ATOM 803 O O . GLU A 1 102 ? -3.214 4.859 47.028 1.00 60.75 102 GLU A O 1
ATOM 808 N N . ILE A 1 103 ? -4.635 5.558 48.617 1.00 63.94 103 ILE A N 1
ATOM 809 C CA . ILE A 1 103 ? -5.029 6.786 47.918 1.00 63.94 103 ILE A CA 1
ATOM 810 C C . ILE A 1 103 ? -4.014 7.873 48.280 1.00 63.94 103 ILE A C 1
ATOM 812 O O . ILE A 1 103 ? -4.191 8.611 49.248 1.00 63.94 103 ILE A O 1
ATOM 816 N N . VAL A 1 104 ? -2.942 7.983 47.497 1.00 56.75 104 VAL A N 1
ATOM 817 C CA . VAL A 1 104 ? -1.969 9.072 47.649 1.00 56.75 104 VAL A CA 1
ATOM 818 C C . VAL A 1 104 ? -2.478 10.294 46.890 1.00 56.75 104 VAL A C 1
ATOM 820 O O . VAL A 1 104 ? -2.543 10.296 45.661 1.00 56.75 104 VAL A O 1
ATOM 823 N N . ASN A 1 105 ? -2.845 11.346 47.625 1.00 56.59 105 ASN A N 1
ATOM 824 C CA . ASN A 1 105 ? -3.140 12.659 47.059 1.00 56.59 105 ASN A CA 1
ATOM 825 C C . ASN A 1 105 ? -1.861 13.523 47.088 1.00 56.59 105 ASN A C 1
ATOM 827 O O . ASN A 1 105 ? -1.547 14.091 48.136 1.00 56.59 105 ASN A O 1
ATOM 831 N N . PRO A 1 106 ? -1.122 13.663 45.971 1.00 62.53 106 PRO A N 1
ATOM 832 C CA . PRO A 1 106 ? 0.142 14.403 45.940 1.00 62.53 106 PRO A CA 1
ATOM 833 C C . PRO A 1 106 ? -0.020 15.908 46.215 1.00 62.53 106 PRO A C 1
ATOM 835 O O . PRO A 1 106 ? 0.957 16.574 46.535 1.00 62.53 106 PRO A O 1
ATOM 838 N N . GLN A 1 107 ? -1.242 16.448 46.134 1.00 56.22 107 GLN A N 1
ATOM 839 C CA . GLN A 1 107 ? -1.544 17.854 46.431 1.00 56.22 107 GLN A CA 1
ATOM 840 C C . GLN A 1 107 ? -2.022 18.086 47.874 1.00 56.22 107 GLN A C 1
ATOM 842 O O . GLN A 1 107 ? -2.222 19.232 48.279 1.00 56.22 107 GLN A O 1
ATOM 847 N N . ALA A 1 108 ? -2.196 17.031 48.681 1.00 56.91 108 ALA A N 1
ATOM 848 C CA . ALA A 1 108 ? -2.624 17.168 50.077 1.00 56.91 108 ALA A CA 1
ATOM 849 C C . ALA A 1 108 ? -1.589 17.894 50.957 1.00 56.91 108 ALA A C 1
ATOM 851 O O . ALA A 1 108 ? -1.948 18.444 51.996 1.00 56.91 108 ALA A O 1
ATOM 852 N N . ALA A 1 109 ? -0.324 17.948 50.532 1.00 57.72 109 ALA A N 1
ATOM 853 C CA . ALA A 1 109 ? 0.737 18.630 51.267 1.00 57.72 109 ALA A CA 1
ATOM 854 C C . ALA A 1 109 ? 0.643 20.172 51.213 1.00 57.72 109 ALA A C 1
ATOM 856 O O . ALA A 1 109 ? 1.199 20.836 52.083 1.00 57.72 109 ALA A O 1
ATOM 857 N N . GLU A 1 110 ? -0.078 20.758 50.247 1.00 57.06 110 GLU A N 1
ATOM 858 C CA . GLU A 1 110 ? -0.060 22.214 50.008 1.00 57.06 110 GLU A CA 1
ATOM 859 C C . GLU A 1 110 ? -1.258 22.983 50.591 1.00 57.06 110 GLU A C 1
ATOM 861 O O . GLU A 1 110 ? -1.289 24.212 50.531 1.00 57.06 110 GLU A O 1
ATOM 866 N N . LYS A 1 111 ? -2.247 22.316 51.203 1.00 56.22 111 LYS A N 1
ATOM 867 C CA . LYS A 1 111 ? -3.420 23.000 51.783 1.00 56.22 111 LYS A CA 1
ATOM 868 C C . LYS A 1 111 ? -3.553 22.789 53.288 1.00 56.22 111 LYS A C 1
ATOM 870 O O . LYS A 1 111 ? -4.468 22.123 53.758 1.00 56.22 111 LYS A O 1
ATOM 875 N N . LYS A 1 112 ? -2.703 23.472 54.058 1.00 55.22 112 LYS A N 1
ATOM 876 C CA . LYS A 1 112 ? -3.061 23.938 55.410 1.00 55.22 112 LYS A CA 1
ATOM 877 C C . LYS A 1 112 ? -3.577 25.373 55.310 1.00 55.22 112 LYS A C 1
ATOM 879 O O . LYS A 1 112 ? -2.845 26.322 55.557 1.00 55.22 112 LYS A O 1
ATOM 884 N N . GLY A 1 113 ? -4.826 25.535 54.883 1.00 55.44 113 GLY A N 1
ATOM 885 C CA . GLY A 1 113 ? -5.422 26.856 54.700 1.00 55.44 113 GLY A CA 1
ATOM 886 C C . GLY A 1 113 ? -6.940 26.809 54.768 1.00 55.44 113 GLY A C 1
ATOM 887 O O . GLY A 1 113 ? -7.593 26.420 53.805 1.00 55.44 113 GLY A O 1
ATOM 888 N N . THR A 1 114 ? -7.470 27.260 55.906 1.00 53.56 114 THR A N 1
ATOM 889 C CA . THR A 1 114 ? -8.886 27.516 56.232 1.00 53.56 114 THR A CA 1
ATOM 890 C C . THR A 1 114 ? -9.797 26.289 56.361 1.00 53.56 114 THR A C 1
ATOM 892 O O . THR A 1 114 ? -10.594 25.967 55.484 1.00 53.56 114 THR A O 1
ATOM 895 N N . GLU A 1 115 ? -9.739 25.654 57.535 1.00 55.62 115 GLU A N 1
ATOM 896 C CA . GLU A 1 115 ? -10.851 24.868 58.078 1.00 55.62 115 GLU A CA 1
ATOM 897 C C . GLU A 1 115 ? -12.101 25.757 58.161 1.00 55.62 115 GLU A C 1
ATOM 899 O O . GLU A 1 115 ? -12.227 26.637 59.013 1.00 55.62 115 GLU A O 1
ATOM 904 N N . SER A 1 116 ? -13.039 25.552 57.240 1.00 59.69 116 SER A N 1
ATOM 905 C CA . SER A 1 116 ? -14.351 26.195 57.267 1.00 59.69 116 SER A CA 1
ATOM 906 C C . SER A 1 116 ? -15.241 25.530 58.325 1.00 59.69 116 SER A C 1
ATOM 908 O O . SER A 1 116 ? -16.193 24.814 58.028 1.00 59.69 116 SER A O 1
ATOM 910 N N . ALA A 1 117 ? -14.945 25.789 59.598 1.00 58.06 117 ALA A N 1
ATOM 911 C CA . ALA A 1 117 ? -15.687 25.286 60.756 1.00 58.06 117 ALA A CA 1
ATOM 912 C C . ALA A 1 117 ? -17.058 25.975 60.954 1.00 58.06 117 ALA A C 1
ATOM 914 O O . ALA A 1 117 ? -17.428 26.324 62.070 1.00 58.06 117 ALA A O 1
ATOM 915 N N . LYS A 1 118 ? -17.819 26.220 59.879 1.00 59.53 118 LYS A N 1
ATOM 916 C CA . LYS A 1 118 ? -19.148 26.854 59.973 1.00 59.53 118 LYS A CA 1
ATOM 917 C C . LYS A 1 118 ? -20.301 25.862 60.107 1.00 59.53 118 LYS A C 1
ATOM 919 O O . LYS A 1 118 ? -21.320 26.233 60.671 1.00 59.53 118 LYS A O 1
ATOM 924 N N . TYR A 1 119 ? -20.156 24.633 59.605 1.00 60.78 119 TYR A N 1
ATOM 925 C CA . TYR A 1 119 ? -21.299 23.711 59.486 1.00 60.78 119 TYR A CA 1
ATOM 926 C C . TYR A 1 119 ? -21.079 22.313 60.072 1.00 60.78 119 TYR A C 1
ATOM 928 O O . TYR A 1 119 ? -22.054 21.654 60.411 1.00 60.78 119 TYR A O 1
ATOM 936 N N . PHE A 1 120 ? -19.832 21.870 60.252 1.00 65.56 120 PHE A N 1
ATOM 937 C CA . PHE A 1 120 ? -19.526 20.544 60.805 1.00 65.56 120 PHE A CA 1
ATOM 938 C C . PHE A 1 120 ? -18.382 20.614 61.822 1.00 65.56 120 PHE A C 1
ATOM 940 O O . PHE A 1 120 ? -17.368 19.937 61.675 1.00 65.56 120 PHE A O 1
ATOM 947 N N . SER A 1 121 ? -18.510 21.479 62.834 1.00 68.88 121 SER A N 1
ATOM 948 C CA . SER A 1 121 ? -17.593 21.461 63.978 1.00 68.88 121 SER A CA 1
ATOM 949 C C . SER A 1 121 ? -18.184 20.611 65.106 1.00 68.88 121 SER A C 1
ATOM 951 O O . SER A 1 121 ? -19.373 20.721 65.404 1.00 68.88 121 SER A O 1
ATOM 953 N N . ASN A 1 122 ? -17.360 19.782 65.754 1.00 64.25 122 ASN A N 1
ATOM 954 C CA . ASN A 1 122 ? -17.785 18.933 66.879 1.00 64.25 122 ASN A CA 1
ATOM 955 C C . ASN A 1 122 ? -18.246 19.739 68.111 1.00 64.25 122 ASN A C 1
ATOM 957 O O . ASN A 1 122 ? -18.793 19.165 69.049 1.00 64.25 122 ASN A O 1
ATOM 961 N N . THR A 1 123 ? -18.020 21.056 68.124 1.00 64.19 123 THR A N 1
ATOM 962 C CA . THR A 1 123 ? -18.395 21.971 69.210 1.00 64.19 123 THR A CA 1
ATOM 963 C C . THR A 1 123 ? -19.648 22.799 68.912 1.0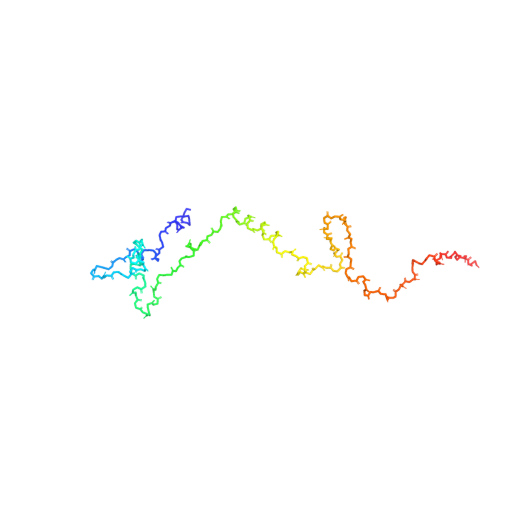0 64.19 123 THR A C 1
ATOM 965 O O . THR A 1 123 ? -20.203 23.395 69.832 1.00 64.19 123 THR A O 1
ATOM 968 N N . SER A 1 124 ? -20.134 22.843 67.667 1.00 65.38 124 SER A N 1
ATOM 969 C CA . SER A 1 124 ? -21.314 23.632 67.286 1.00 65.38 124 SER A CA 1
ATOM 970 C C . SER A 1 124 ? -22.554 22.742 67.138 1.00 65.38 124 SER A C 1
ATOM 972 O O . SER A 1 124 ? -22.813 22.210 66.059 1.00 65.38 124 SER A O 1
ATOM 974 N N . GLY A 1 125 ? -23.316 22.572 68.221 1.00 72.81 125 GLY A N 1
ATOM 975 C CA . GLY A 1 125 ? -24.621 21.895 68.218 1.00 72.81 125 GLY A CA 1
ATOM 976 C C . GLY A 1 125 ? -25.799 22.844 67.947 1.00 72.81 125 GLY A C 1
ATOM 977 O O . GLY A 1 125 ? -25.690 24.057 68.124 1.00 72.81 125 GLY A O 1
ATOM 978 N N . PHE A 1 126 ? -26.942 22.294 67.524 1.00 73.56 126 PHE A N 1
ATOM 979 C CA . PHE A 1 126 ? -28.166 23.058 67.255 1.00 73.56 126 PHE A CA 1
ATOM 980 C C . PHE A 1 126 ? -28.805 23.589 68.546 1.00 73.56 126 PHE A C 1
ATOM 982 O O . PHE A 1 126 ? -29.016 22.838 69.496 1.00 73.56 126 PHE A O 1
ATOM 989 N N . ILE A 1 127 ? -29.175 24.872 68.559 1.00 71.56 127 ILE A N 1
ATOM 990 C CA . ILE A 1 127 ? -29.902 25.496 69.671 1.00 71.56 127 ILE A CA 1
ATOM 991 C C . ILE A 1 127 ? -31.400 25.495 69.349 1.00 71.56 127 ILE A C 1
ATOM 993 O O . ILE A 1 127 ? -31.819 25.956 68.286 1.00 71.56 127 ILE A O 1
ATOM 997 N N . LYS A 1 128 ? -32.221 24.994 70.278 1.00 72.19 128 LYS A N 1
ATOM 998 C CA . LYS A 1 128 ? -33.685 25.063 70.196 1.00 72.19 128 LYS A CA 1
ATOM 999 C C . LYS A 1 128 ? -34.143 26.476 70.571 1.00 72.19 128 LYS A C 1
ATOM 1001 O O . LYS A 1 128 ? -34.034 26.874 71.726 1.00 72.19 128 LYS A O 1
ATOM 1006 N N . LEU A 1 129 ? -34.658 27.226 69.600 1.00 72.88 129 LEU A N 1
ATOM 1007 C CA . LEU A 1 129 ? -35.293 28.526 69.828 1.00 72.88 129 LEU A CA 1
ATOM 1008 C C . LEU A 1 129 ? -36.735 28.321 70.315 1.00 72.88 129 LEU A C 1
ATOM 1010 O O . LEU A 1 129 ? -37.562 27.742 69.609 1.00 72.88 129 LEU A O 1
ATOM 1014 N N . GLU A 1 130 ? -37.033 28.785 71.527 1.00 72.81 130 GLU A N 1
ATOM 1015 C CA . GLU A 1 130 ? -38.397 28.818 72.061 1.00 72.81 130 GLU A CA 1
ATOM 1016 C C . GLU A 1 130 ? -39.194 29.932 71.361 1.00 72.81 130 GLU A C 1
ATOM 1018 O O . GLU A 1 1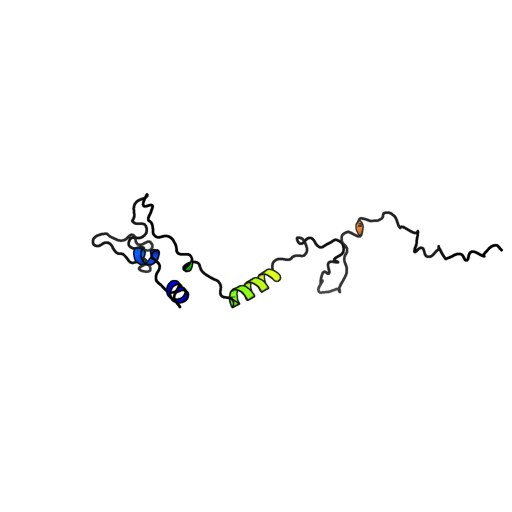30 ? -38.708 31.053 71.181 1.00 72.81 130 GLU A O 1
ATOM 1023 N N . ARG A 1 131 ? -40.426 29.624 70.941 1.00 68.12 131 ARG A N 1
ATOM 1024 C CA . ARG A 1 131 ? -41.322 30.612 70.330 1.00 68.12 131 ARG A CA 1
ATOM 1025 C C . ARG A 1 131 ? -41.847 31.545 71.417 1.00 68.12 131 ARG A C 1
ATOM 1027 O O . ARG A 1 131 ? -42.544 31.096 72.320 1.00 68.12 131 ARG A O 1
ATOM 1034 N N . LYS A 1 132 ? -41.554 32.840 71.293 1.00 63.84 132 LYS A N 1
ATOM 1035 C CA . LYS A 1 132 ? -42.266 33.878 72.043 1.00 63.84 132 LYS A CA 1
ATOM 1036 C C . LYS A 1 132 ? -43.724 33.898 71.578 1.00 63.84 132 LYS A C 1
ATOM 1038 O O . LYS A 1 132 ? -43.974 34.123 70.394 1.00 63.84 132 LYS A O 1
ATOM 1043 N N . THR A 1 133 ? -44.637 33.606 72.499 1.00 57.09 133 THR A N 1
ATOM 1044 C CA . THR A 1 133 ? -46.050 34.003 72.419 1.00 57.09 133 THR A CA 1
ATOM 1045 C C . THR A 1 133 ? -46.179 35.510 72.530 1.00 57.09 133 THR A C 1
ATOM 1047 O O . THR A 1 133 ? -45.423 36.080 73.354 1.00 57.09 133 THR A O 1
#

Foldseek 3Di:
DVVVVVLVDDAPQVVQQPAADPPDDFDQPCPPDDPDTSHRPPVDDPDPPPDRDDDPSPPDDDDPVRVVVVVVVCVVPPDPPPPDPPPPPDFDFDDDPPDDGDRDDVCPVPDPDDDPCPPDDPPDDDDDDDDDD

Secondary structure (DSSP, 8-state):
-HHHHHHHSPPHHHHHHT---TT----BTTSSSS--B-TTSS-S-TT-TTPPP--GGGS----HHHHHHHHHHHHHHS--TTSS---TT-PPPP--TTS------TTGGG------TTS--TT-PPP-PPPP-

pLDDT: mean 71.73, std 12.76, range [51.28, 92.38]